Protein AF-A0A9P0PQB0-F1 (afdb_monomer)

Foldseek 3Di:
DDDVVVVVVVVVVVVVVVPPPPDLQFDPPVPQQDDDDPLNWAAQWDWDQDPRTIDIDHDPQWDDGGRHYTDGVPPPVNVVVDCPPPPD

Radius of gyration: 21.27 Å; Cα contacts (8 Å, |Δi|>4): 103; chains: 1; bounding box: 30×40×70 Å

Secondary structure (DSSP, 8-state):
--THHHHHHHHHHHHHTSTT---TTS---TTS-----TTTS-BTEEEEEETTEEEEEEPTTEEEETTTEEEETTSTTTTTTS------

pLDDT: mean 70.99, std 13.63, range [45.34, 91.5]

Solvent-accessible surface area (backbone atoms only — not comparable to full-atom values): 5507 Å² total; per-residue (Å²): 144,66,74,60,61,59,55,50,51,53,50,50,59,58,52,67,72,54,84,72,75,76,58,92,72,62,71,82,46,88,79,81,66,57,75,81,49,86,86,63,28,12,51,60,30,42,64,44,78,56,97,76,38,66,44,56,40,43,37,90,67,32,43,77,45,21,64,69,42,25,46,51,51,85,36,82,70,42,65,74,72,51,77,73,70,83,84,123

Organism: Acanthoscelides obtectus (NCBI:txid200917)

Mean predicted aligned error: 14.77 Å

Nearest PDB structures (foldseek):
  1gl4-assembly1_A  TM=7.650E-01  e=3.470E-01  Mus musculus
  6pol-assembly3_F  TM=5.792E-01  e=3.470E-01  Homo sapiens
  6pog-assembly1_B  TM=5.563E-01  e=4.235E-01  Homo sapiens
  7txw-assembly1_A  TM=5.723E-01  e=1.147E+00  Plasmodium falciparum 3D7

Sequence (88 aa):
MGPQILFGLLLALYVAGTHGMLHPYYSTCETGTCTCTASTCGRNAQCSIVGGRPVCSCLRGHSGDPLTNCIRLASRSYIHAYPVHGIL

Structure (mmCIF, N/CA/C/O backbone):
data_AF-A0A9P0PQB0-F1
#
_entry.id   AF-A0A9P0PQB0-F1
#
loop_
_atom_site.group_PDB
_atom_site.id
_atom_site.type_symbol
_atom_site.label_atom_id
_atom_site.label_alt_id
_atom_site.label_comp_id
_atom_site.label_asym_id
_atom_site.label_entity_id
_atom_site.label_seq_id
_atom_site.pdbx_PDB_ins_code
_atom_site.Cartn_x
_atom_site.Cartn_y
_atom_site.Cartn_z
_atom_site.occupancy
_atom_site.B_iso_or_equiv
_atom_site.auth_seq_id
_atom_site.auth_comp_id
_atom_site.auth_asym_id
_atom_site.auth_atom_id
_atom_site.pdbx_PDB_model_num
ATOM 1 N N . MET A 1 1 ? -2.954 -32.560 41.923 1.00 53.41 1 MET A N 1
ATOM 2 C CA . MET A 1 1 ? -3.102 -31.090 42.037 1.00 53.41 1 MET A CA 1
ATOM 3 C C . MET A 1 1 ? -1.722 -30.456 41.916 1.00 53.41 1 MET A C 1
ATOM 5 O O . MET A 1 1 ? -1.107 -30.099 42.905 1.00 53.41 1 MET A O 1
ATOM 9 N N . GLY A 1 2 ? -1.164 -30.509 40.707 1.00 54.59 2 GLY A N 1
ATOM 10 C CA . GLY A 1 2 ? 0.271 -30.363 40.457 1.00 54.59 2 GLY A CA 1
ATOM 11 C C . GLY A 1 2 ? 0.610 -29.249 39.453 1.00 54.59 2 GLY A C 1
ATOM 12 O O . GLY A 1 2 ? -0.273 -28.470 39.097 1.00 54.59 2 GLY A O 1
ATOM 13 N N . PRO A 1 3 ? 1.866 -29.208 38.968 1.00 63.34 3 PRO A N 1
ATOM 14 C CA . PRO A 1 3 ? 2.562 -28.085 38.298 1.00 63.34 3 PRO A CA 1
ATOM 15 C C . PRO A 1 3 ? 1.976 -27.603 36.952 1.00 63.34 3 PRO A C 1
ATOM 17 O O . PRO A 1 3 ? 2.544 -26.738 36.291 1.00 63.34 3 PRO A O 1
ATOM 20 N N . GLN A 1 4 ? 0.811 -28.123 36.571 1.00 60.16 4 GLN A N 1
ATOM 21 C CA . GLN A 1 4 ? 0.047 -27.796 35.365 1.00 60.16 4 GLN A CA 1
ATOM 22 C C . GLN A 1 4 ? -0.403 -26.323 35.351 1.00 60.16 4 GLN A C 1
ATOM 24 O O . GLN A 1 4 ? -0.422 -25.692 34.299 1.00 60.16 4 GLN A O 1
ATOM 29 N N . ILE A 1 5 ? -0.722 -25.750 36.522 1.00 65.38 5 ILE A N 1
ATOM 30 C CA . ILE A 1 5 ? -1.172 -24.350 36.622 1.00 65.38 5 ILE A CA 1
ATOM 31 C C . ILE A 1 5 ? -0.016 -23.381 36.363 1.00 65.38 5 ILE A C 1
ATOM 33 O O . ILE A 1 5 ? -0.210 -22.371 35.693 1.00 65.38 5 ILE A O 1
ATOM 37 N N . LEU A 1 6 ? 1.200 -23.710 36.815 1.00 70.00 6 LEU A N 1
ATOM 38 C CA . LEU A 1 6 ? 2.379 -22.874 36.578 1.00 70.00 6 LEU A CA 1
ATOM 39 C C . LEU A 1 6 ? 2.800 -22.903 35.101 1.00 70.00 6 LEU A C 1
ATOM 41 O O . LEU A 1 6 ? 3.133 -21.863 34.540 1.00 70.00 6 LEU A O 1
ATOM 45 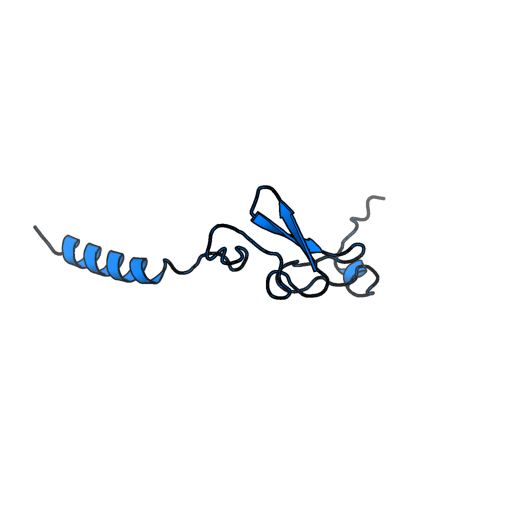N N . PHE A 1 7 ? 2.710 -24.071 34.457 1.00 72.38 7 PHE A N 1
ATOM 46 C CA . PHE A 1 7 ? 2.940 -24.207 33.015 1.00 72.38 7 PHE A CA 1
ATOM 47 C C . PHE A 1 7 ? 1.894 -23.439 32.196 1.00 72.38 7 PHE A C 1
ATOM 49 O O . PHE A 1 7 ? 2.247 -22.752 31.241 1.00 72.38 7 PHE A O 1
ATOM 56 N N . GLY A 1 8 ? 0.622 -23.494 32.607 1.00 71.19 8 GLY A N 1
ATOM 57 C CA . GLY A 1 8 ? -0.457 -22.717 31.997 1.00 71.19 8 GLY A CA 1
ATOM 58 C C . GLY A 1 8 ? -0.268 -21.205 3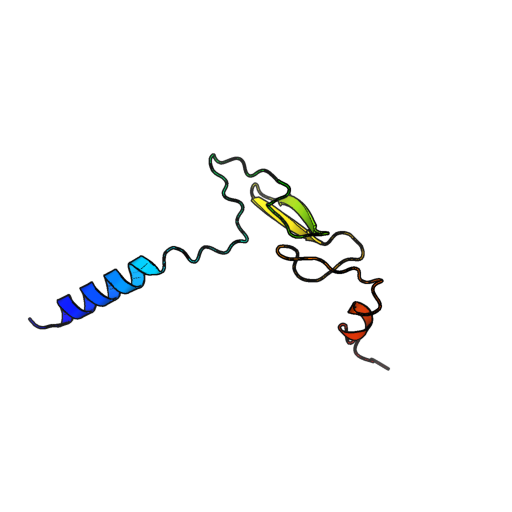2.149 1.00 71.19 8 GLY A C 1
ATOM 59 O O . GLY A 1 8 ? -0.481 -20.470 31.189 1.00 71.19 8 GLY A O 1
ATOM 60 N N . LEU A 1 9 ? 0.197 -20.739 33.316 1.00 73.44 9 LEU A N 1
ATOM 61 C CA . LEU A 1 9 ? 0.469 -19.319 33.563 1.00 73.44 9 LEU A CA 1
ATOM 62 C C . LEU A 1 9 ? 1.658 -18.809 32.731 1.00 73.44 9 LEU A C 1
ATOM 64 O O . LEU A 1 9 ? 1.588 -17.726 32.159 1.00 73.44 9 LEU A O 1
ATOM 68 N N . LEU A 1 10 ? 2.730 -19.602 32.623 1.00 74.50 10 LEU A N 1
ATOM 69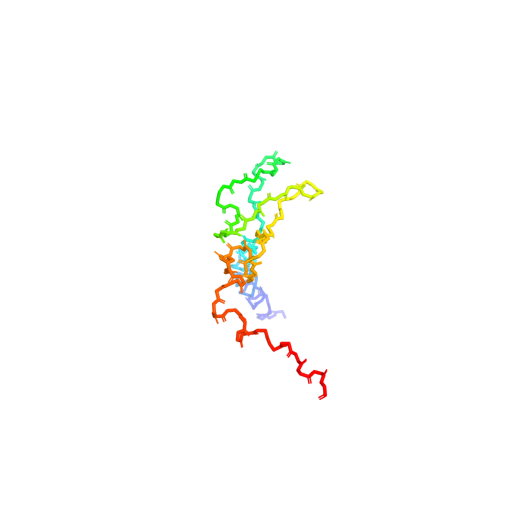 C CA . LEU A 1 10 ? 3.896 -19.283 31.792 1.00 74.50 10 LEU A CA 1
ATOM 70 C C . LEU A 1 10 ? 3.546 -19.262 30.298 1.00 74.50 10 LEU A C 1
ATOM 72 O O . LEU A 1 10 ? 3.976 -18.354 29.591 1.00 74.50 10 LEU A O 1
ATOM 76 N N . LEU A 1 11 ? 2.724 -20.207 29.823 1.00 71.69 11 LEU A N 1
ATOM 77 C CA . LEU A 1 11 ? 2.242 -20.222 28.439 1.00 71.69 11 LEU A CA 1
ATOM 78 C C . LEU A 1 11 ? 1.317 -19.026 28.155 1.00 71.69 11 LEU A C 1
ATOM 80 O O . LEU A 1 11 ? 1.432 -18.407 27.104 1.00 71.69 11 LEU A O 1
ATOM 84 N N . ALA A 1 12 ? 0.449 -18.646 29.100 1.00 67.38 12 ALA A N 1
ATOM 85 C CA . ALA A 1 12 ? -0.421 -17.475 28.971 1.00 67.38 12 ALA A CA 1
ATOM 86 C C . ALA A 1 12 ? 0.368 -16.153 28.943 1.00 67.38 12 ALA A C 1
ATOM 88 O O . ALA A 1 12 ? 0.070 -15.286 28.125 1.00 67.38 12 ALA A O 1
ATOM 89 N N . LEU A 1 13 ? 1.408 -16.012 29.774 1.00 70.31 13 LEU A N 1
ATOM 90 C CA . LEU A 1 13 ? 2.320 -14.860 29.748 1.00 70.31 13 LEU A CA 1
ATOM 91 C C . LEU A 1 13 ? 3.158 -14.815 28.458 1.00 70.31 13 LEU A C 1
ATOM 93 O O . LEU A 1 13 ? 3.408 -13.734 27.931 1.00 70.31 13 LEU A O 1
ATOM 97 N N . TYR A 1 14 ? 3.542 -15.975 27.916 1.00 68.75 14 TYR A N 1
ATOM 98 C CA . TYR A 1 14 ? 4.221 -16.080 26.621 1.00 68.75 14 TYR A CA 1
ATOM 99 C C . TYR A 1 14 ? 3.301 -15.681 25.453 1.00 68.75 14 TYR A C 1
ATOM 101 O O . TYR A 1 14 ? 3.697 -14.909 24.582 1.00 68.75 14 TYR A O 1
ATOM 109 N N . VAL A 1 15 ? 2.044 -16.140 25.456 1.00 60.88 15 VAL A N 1
ATOM 110 C CA . VAL A 1 15 ? 1.050 -15.829 24.412 1.00 60.88 15 VAL A CA 1
ATOM 111 C C . VAL A 1 15 ? 0.569 -14.373 24.496 1.00 60.88 15 VAL A C 1
ATOM 113 O O . VAL A 1 15 ? 0.377 -13.745 23.454 1.00 60.88 15 VAL A O 1
ATOM 116 N N . ALA A 1 16 ? 0.485 -13.780 25.694 1.00 57.22 16 ALA A N 1
ATOM 117 C CA . ALA A 1 16 ? 0.175 -12.358 25.891 1.00 57.22 16 ALA A CA 1
ATOM 118 C C . ALA A 1 16 ? 1.187 -11.406 25.214 1.00 57.22 16 ALA A C 1
ATOM 120 O O . ALA A 1 16 ? 0.833 -10.279 24.880 1.00 57.22 16 ALA A O 1
ATOM 121 N N . GLY A 1 17 ? 2.413 -11.869 24.937 1.00 53.59 17 GLY A N 1
ATOM 122 C CA . GLY A 1 17 ? 3.418 -11.138 24.156 1.00 53.59 17 GLY A CA 1
ATOM 123 C C . GLY A 1 17 ? 3.237 -11.211 22.633 1.00 53.59 17 GLY A C 1
ATOM 124 O O . GLY A 1 17 ? 3.954 -10.531 21.904 1.00 53.59 17 GLY A O 1
ATOM 125 N N . THR A 1 18 ? 2.293 -12.016 22.130 1.00 59.19 18 THR A N 1
ATOM 126 C CA . THR A 1 18 ? 2.084 -12.234 20.682 1.00 59.19 18 THR A CA 1
ATOM 127 C C . THR A 1 18 ? 0.817 -11.584 20.123 1.00 59.19 18 THR A C 1
ATOM 129 O O . THR A 1 18 ? 0.623 -11.566 18.907 1.00 59.19 18 THR A O 1
ATOM 132 N N . HIS A 1 19 ? 0.005 -10.929 20.961 1.00 53.22 19 HIS A N 1
ATOM 133 C CA . HIS A 1 19 ? -1.149 -10.124 20.527 1.00 53.22 19 HIS A CA 1
ATOM 134 C C . HIS A 1 19 ? -0.750 -8.763 19.911 1.00 53.22 19 HIS A C 1
ATOM 136 O O . HIS A 1 19 ? -1.450 -7.767 20.061 1.00 53.22 19 HIS A O 1
ATOM 142 N N . GLY A 1 20 ? 0.378 -8.727 19.199 1.00 55.47 20 GLY A N 1
ATOM 143 C CA . GLY A 1 20 ? 0.895 -7.571 18.463 1.00 55.47 20 GLY A CA 1
ATOM 144 C C . GLY A 1 20 ? 1.288 -7.883 17.016 1.00 55.47 20 GLY A C 1
ATOM 145 O O . GLY A 1 20 ? 1.905 -7.050 16.367 1.00 55.47 20 GLY A O 1
ATOM 146 N N . MET A 1 21 ? 0.930 -9.057 16.484 1.00 50.72 21 MET A N 1
ATOM 147 C CA . MET A 1 21 ? 1.203 -9.432 15.086 1.00 50.72 21 MET A CA 1
ATOM 148 C C . MET A 1 21 ? 0.034 -9.080 14.153 1.00 50.72 21 MET A C 1
ATOM 150 O O . MET A 1 21 ? -0.258 -9.813 13.207 1.00 50.72 21 MET A O 1
ATOM 154 N N . LEU A 1 22 ? -0.684 -7.982 14.414 1.00 47.91 22 LEU A N 1
ATOM 155 C CA . LEU A 1 22 ? -1.714 -7.519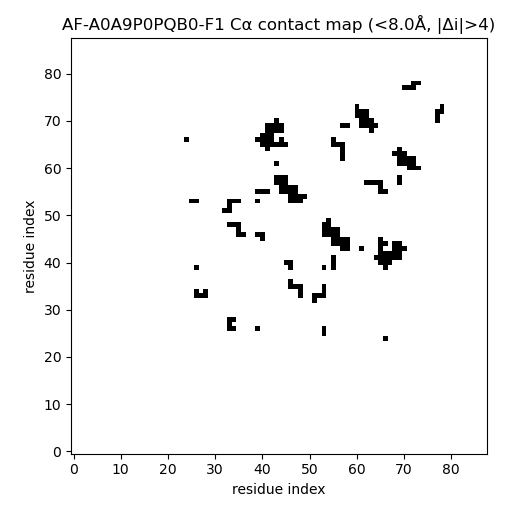 13.490 1.00 47.91 22 LEU A CA 1
ATOM 156 C C . LEU A 1 22 ? -1.027 -6.853 12.299 1.00 47.91 22 LEU A C 1
ATOM 158 O O . LEU A 1 22 ? -0.708 -5.672 12.327 1.00 47.91 22 LEU A O 1
ATOM 162 N N . HIS A 1 23 ? -0.751 -7.685 11.296 1.00 45.34 23 HIS A N 1
ATOM 163 C CA . HIS A 1 23 ? -0.588 -7.377 9.881 1.00 45.34 23 HIS A CA 1
ATOM 164 C C . HIS A 1 23 ? -0.506 -5.864 9.573 1.00 45.34 23 HIS A C 1
ATOM 166 O O . HIS A 1 23 ? -1.540 -5.189 9.630 1.00 45.34 23 HIS A O 1
ATOM 172 N N . PRO A 1 24 ? 0.650 -5.342 9.116 1.00 53.56 24 PRO A N 1
ATOM 173 C CA . PRO A 1 24 ? 0.843 -3.926 8.760 1.00 53.56 24 PRO A CA 1
ATOM 174 C C . PRO A 1 24 ? -0.002 -3.468 7.551 1.00 53.56 24 PRO A C 1
ATOM 176 O O . PRO A 1 24 ? 0.175 -2.370 7.039 1.00 53.56 24 PRO A O 1
ATOM 179 N N . TYR A 1 25 ? -0.917 -4.322 7.082 1.00 52.22 25 TYR A N 1
ATOM 180 C CA . TYR A 1 25 ? -1.871 -4.067 6.012 1.00 52.22 25 TYR A CA 1
ATOM 181 C C . TYR A 1 25 ? -3.044 -3.184 6.443 1.00 52.22 25 TYR A C 1
ATOM 183 O O . TYR A 1 25 ? -3.647 -2.504 5.615 1.00 52.22 25 TYR A O 1
ATOM 191 N N . TYR A 1 26 ? -3.419 -3.222 7.724 1.00 60.09 26 TYR A N 1
ATOM 192 C CA . TYR A 1 26 ? -4.569 -2.469 8.201 1.00 60.09 26 TYR A CA 1
ATOM 193 C C . TYR A 1 26 ? -4.105 -1.060 8.582 1.00 60.09 26 TYR A C 1
ATOM 195 O O . TYR A 1 26 ? -3.384 -0.856 9.554 1.00 60.09 26 TYR A O 1
ATOM 203 N N . SER A 1 27 ? -4.511 -0.069 7.789 1.00 58.50 27 SER A N 1
ATOM 204 C CA . SER A 1 27 ? -4.504 1.323 8.229 1.00 58.50 27 SER A CA 1
ATOM 205 C C . SER A 1 27 ? -5.158 1.393 9.609 1.00 58.50 27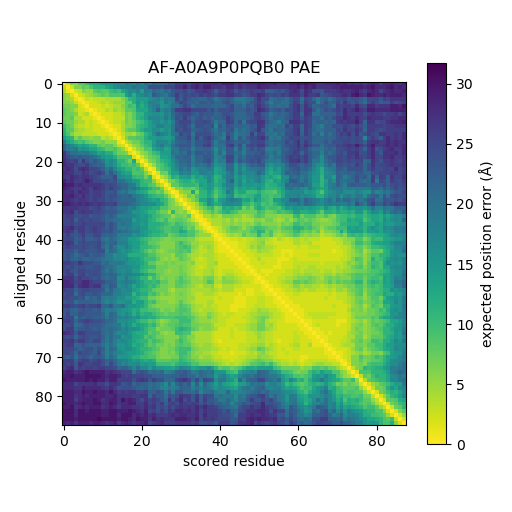 SER A C 1
ATOM 207 O O . SER A 1 27 ? -6.289 0.924 9.779 1.00 58.50 27 SER A O 1
ATOM 209 N N . THR A 1 28 ? -4.494 1.979 10.592 1.00 51.28 28 THR A N 1
ATOM 210 C CA . THR A 1 28 ? -5.090 2.196 11.907 1.00 51.28 28 THR A CA 1
ATOM 211 C C . THR A 1 28 ? -6.245 3.188 11.763 1.00 51.28 28 THR A C 1
ATOM 213 O O . THR A 1 28 ? -6.045 4.396 11.676 1.00 51.28 28 THR A O 1
ATOM 216 N N . CYS A 1 29 ? -7.474 2.680 11.661 1.00 64.12 29 CYS A N 1
ATOM 217 C CA . CYS A 1 29 ? -8.671 3.513 11.604 1.00 64.12 29 CYS A CA 1
ATOM 218 C C . CYS A 1 29 ? -9.003 3.946 13.031 1.00 64.12 29 CYS A C 1
ATOM 220 O O . CYS A 1 29 ? -9.731 3.258 13.740 1.00 64.12 29 CYS A O 1
ATOM 222 N N . GLU A 1 30 ? -8.411 5.055 13.467 1.00 58.03 30 GLU A N 1
ATOM 223 C CA . GLU A 1 30 ? -8.428 5.464 14.876 1.00 58.03 30 GLU A CA 1
ATOM 224 C C . GLU A 1 30 ? -9.799 5.981 15.354 1.00 58.03 30 GLU A C 1
ATOM 226 O O . GLU A 1 30 ? -10.027 6.121 16.549 1.00 58.03 30 GLU A O 1
ATOM 231 N N . THR A 1 31 ? -10.760 6.203 14.450 1.00 55.84 31 THR A N 1
ATOM 232 C CA . THR A 1 31 ? -12.086 6.760 14.796 1.00 55.84 31 THR A CA 1
ATOM 233 C C . THR A 1 31 ? -13.232 6.255 13.904 1.00 55.84 31 THR A C 1
ATOM 235 O O . THR A 1 31 ? -14.269 6.901 13.780 1.00 55.84 31 THR A O 1
ATOM 238 N N . GLY A 1 32 ? -13.072 5.095 13.255 1.00 58.09 32 GLY A N 1
ATOM 239 C CA . GLY A 1 32 ? -14.114 4.502 12.397 1.00 58.09 32 GLY A CA 1
ATOM 240 C C . GLY A 1 32 ? -14.193 5.058 10.968 1.00 58.09 32 GLY A C 1
ATOM 241 O O . GLY A 1 32 ? -14.917 4.506 10.143 1.00 58.09 32 GLY A O 1
ATOM 242 N N . THR A 1 33 ? -13.405 6.083 10.628 1.00 58.06 33 THR A N 1
ATOM 243 C CA . THR A 1 33 ? -13.227 6.559 9.248 1.00 58.06 33 THR A CA 1
ATOM 244 C C . THR A 1 33 ? -11.820 6.235 8.762 1.00 58.06 33 THR A C 1
ATOM 246 O O . THR A 1 33 ? -10.859 6.917 9.114 1.00 58.06 33 THR A O 1
ATOM 249 N N . CYS A 1 34 ? -11.677 5.179 7.963 1.00 68.88 34 CYS A N 1
ATOM 250 C CA . CYS A 1 34 ? -10.399 4.853 7.342 1.00 68.88 34 CYS A CA 1
ATOM 251 C C . CYS A 1 34 ? -10.116 5.827 6.190 1.00 68.88 34 CYS A C 1
ATOM 253 O O . CYS A 1 34 ? -10.914 5.935 5.258 1.00 68.88 34 CYS A O 1
ATOM 255 N N . THR A 1 35 ? -8.987 6.530 6.243 1.00 68.56 35 THR A N 1
ATOM 256 C CA . THR A 1 35 ? -8.552 7.463 5.196 1.00 68.56 35 THR A CA 1
ATOM 257 C C . THR A 1 35 ? -7.324 6.921 4.473 1.00 68.56 35 THR A C 1
ATOM 259 O O . THR A 1 35 ? -6.475 6.254 5.057 1.00 68.56 35 THR A O 1
ATOM 262 N N . CYS A 1 36 ? -7.234 7.196 3.172 1.00 78.06 36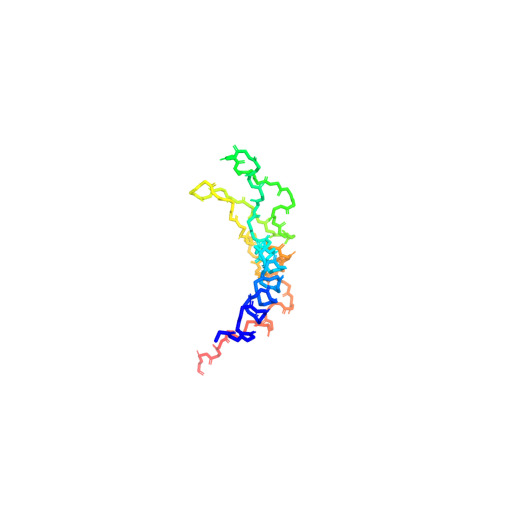 CYS A N 1
ATOM 263 C CA . CYS A 1 36 ? -6.062 6.871 2.370 1.00 78.06 36 CYS A CA 1
ATOM 264 C C . CYS A 1 36 ? -5.019 7.981 2.519 1.00 78.06 36 CYS A C 1
ATOM 266 O O . CYS A 1 36 ? -5.170 9.056 1.941 1.00 78.06 36 CYS A O 1
ATOM 268 N N . THR A 1 37 ? -3.965 7.724 3.288 1.00 71.56 37 THR A N 1
ATOM 269 C CA . THR A 1 37 ? -2.835 8.645 3.461 1.00 71.56 37 THR A CA 1
ATOM 270 C C . THR A 1 37 ? -1.590 8.111 2.754 1.00 71.56 37 THR A C 1
ATOM 272 O O . THR A 1 37 ? -1.500 6.930 2.419 1.00 71.56 37 THR A O 1
ATOM 275 N N . ALA A 1 38 ? -0.598 8.974 2.516 1.00 66.12 38 ALA A N 1
ATOM 276 C CA . ALA A 1 38 ? 0.644 8.597 1.832 1.00 66.12 38 ALA A CA 1
ATOM 277 C C . ALA A 1 38 ? 1.439 7.483 2.546 1.00 66.12 38 ALA A C 1
ATOM 279 O O . ALA A 1 38 ? 2.237 6.810 1.904 1.00 66.12 38 ALA A O 1
ATOM 280 N N . SER A 1 39 ? 1.216 7.270 3.847 1.00 69.38 39 SER A N 1
ATOM 281 C CA . SER A 1 39 ? 1.821 6.186 4.630 1.00 69.38 39 SER A CA 1
ATOM 282 C C . SER A 1 39 ? 1.030 4.875 4.591 1.00 69.38 39 SER A C 1
ATOM 284 O O . SER A 1 39 ? 1.488 3.884 5.148 1.00 69.38 39 SER A O 1
ATOM 286 N N . THR A 1 40 ? -0.152 4.849 3.962 1.00 75.50 40 THR A N 1
ATOM 287 C CA . THR A 1 40 ? -1.019 3.658 3.942 1.00 75.50 40 THR A CA 1
ATOM 288 C C . THR A 1 40 ? -0.544 2.606 2.936 1.00 75.50 40 THR A C 1
ATOM 290 O O . THR A 1 40 ? -0.719 1.417 3.174 1.00 75.50 40 THR A O 1
ATOM 293 N N . CYS A 1 41 ? 0.052 3.029 1.816 1.00 86.31 41 CYS A N 1
ATOM 294 C CA . CYS A 1 41 ? 0.505 2.137 0.748 1.00 86.31 41 CYS A CA 1
ATOM 295 C C . CYS A 1 41 ? 1.957 2.415 0.356 1.00 86.31 41 CYS A C 1
ATOM 297 O O . CYS A 1 41 ? 2.475 3.514 0.552 1.00 86.31 41 CYS A O 1
ATOM 299 N N . GLY A 1 42 ? 2.591 1.413 -0.251 1.00 85.25 42 GLY A N 1
ATOM 300 C CA . GLY A 1 42 ? 3.968 1.481 -0.717 1.00 85.25 42 GLY A CA 1
ATOM 301 C C . GLY A 1 42 ? 4.158 2.395 -1.926 1.00 85.25 42 GLY A C 1
ATOM 302 O O . GLY A 1 42 ? 3.221 2.921 -2.534 1.00 85.25 42 GLY A O 1
ATOM 303 N N . ARG A 1 43 ? 5.418 2.575 -2.324 1.00 89.44 43 ARG A N 1
ATOM 304 C CA . ARG A 1 43 ? 5.767 3.426 -3.471 1.00 89.44 43 ARG A CA 1
ATOM 305 C C . ARG A 1 43 ? 5.167 2.867 -4.767 1.00 89.44 43 ARG A C 1
ATOM 307 O O . ARG A 1 43 ? 5.181 1.660 -4.995 1.00 89.44 43 ARG A O 1
ATOM 314 N N . ASN A 1 44 ? 4.669 3.751 -5.633 1.00 90.25 44 ASN A N 1
ATOM 315 C CA . ASN A 1 44 ? 3.965 3.399 -6.877 1.00 90.25 44 ASN A CA 1
ATOM 316 C C . ASN A 1 44 ? 2.692 2.543 -6.683 1.00 90.25 44 ASN A C 1
ATOM 318 O O . ASN A 1 44 ? 2.238 1.885 -7.627 1.00 90.25 44 ASN A O 1
ATOM 322 N N . ALA A 1 45 ? 2.105 2.565 -5.486 1.00 90.50 45 ALA A N 1
ATOM 323 C CA . ALA A 1 45 ? 0.788 2.015 -5.208 1.00 90.50 45 ALA A CA 1
ATOM 324 C C . ALA A 1 45 ? -0.249 3.136 -5.033 1.00 90.50 45 ALA A C 1
ATOM 326 O O . ALA A 1 45 ? 0.064 4.265 -4.661 1.00 90.50 45 ALA A O 1
ATOM 327 N N . GLN A 1 46 ? -1.499 2.804 -5.321 1.00 89.00 46 GLN A N 1
ATOM 328 C CA . GLN A 1 46 ? -2.682 3.616 -5.099 1.00 89.00 46 GLN A CA 1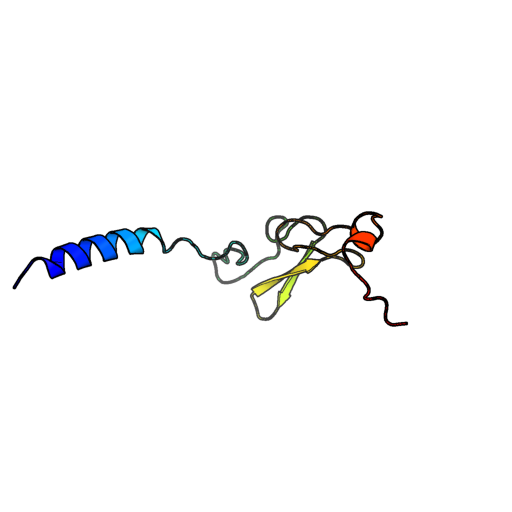
ATOM 329 C C . GLN A 1 46 ? -3.474 3.024 -3.935 1.00 89.00 46 GLN A C 1
ATOM 331 O O . GLN A 1 46 ? -3.702 1.817 -3.886 1.00 89.00 46 GLN A O 1
ATOM 336 N N . CYS A 1 47 ? -3.942 3.893 -3.043 1.00 86.94 47 CYS A N 1
ATOM 337 C CA . CYS A 1 47 ? -4.900 3.539 -2.004 1.00 86.94 47 CYS A CA 1
ATOM 338 C C . CYS A 1 47 ? -6.335 3.802 -2.482 1.00 86.94 47 CYS A C 1
ATOM 340 O O . CYS A 1 47 ? -6.597 4.799 -3.158 1.00 86.94 47 CYS A O 1
ATOM 342 N N . SER A 1 48 ? -7.278 2.925 -2.142 1.00 86.06 48 SER A N 1
ATOM 343 C CA . SER A 1 48 ? -8.714 3.103 -2.399 1.00 86.06 48 SER A CA 1
ATOM 344 C C . SER A 1 48 ? -9.552 2.543 -1.253 1.00 86.06 48 SER A C 1
ATOM 346 O O . SER A 1 48 ? -9.213 1.501 -0.703 1.00 86.06 48 SER A O 1
ATOM 348 N N . ILE A 1 49 ? -10.651 3.211 -0.888 1.00 84.25 49 ILE A N 1
ATOM 349 C CA . ILE A 1 49 ? -11.563 2.727 0.158 1.00 84.25 49 ILE A CA 1
ATOM 350 C C . ILE A 1 49 ? -12.605 1.798 -0.466 1.00 84.25 49 ILE A C 1
ATOM 352 O O . ILE A 1 49 ? -13.449 2.238 -1.244 1.00 84.25 49 ILE A O 1
ATOM 356 N N . VAL A 1 50 ? -12.568 0.518 -0.103 1.00 82.75 50 VAL A N 1
ATOM 357 C CA . VAL A 1 50 ? -13.521 -0.503 -0.553 1.00 82.75 50 VAL A CA 1
ATOM 358 C C . VAL A 1 50 ? -14.185 -1.117 0.676 1.00 82.75 50 VAL A C 1
ATOM 360 O O . VAL A 1 50 ? -13.509 -1.616 1.572 1.00 82.75 50 VAL A O 1
ATOM 363 N N . GLY A 1 51 ? -15.516 -1.043 0.761 1.00 78.69 51 GLY A N 1
ATOM 364 C CA . GLY A 1 51 ? -16.258 -1.5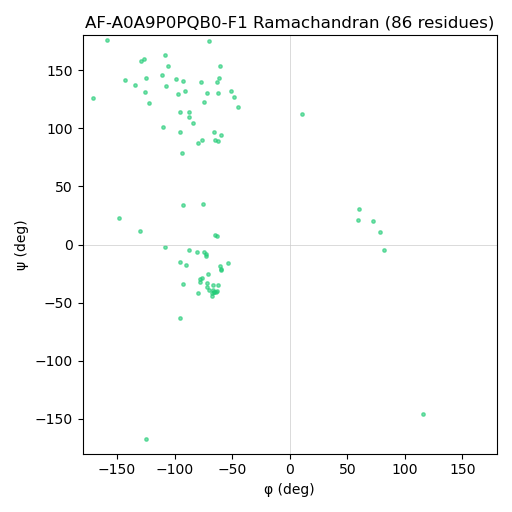82 1.910 1.00 78.69 51 GLY A CA 1
ATOM 365 C C . GLY A 1 51 ? -15.880 -0.937 3.252 1.00 78.69 51 GLY A C 1
ATOM 366 O O . GLY A 1 51 ? -15.894 -1.609 4.280 1.00 78.69 51 GLY A O 1
ATOM 367 N N . GLY A 1 52 ? -15.482 0.341 3.238 1.00 76.38 52 GLY A N 1
ATOM 368 C CA . GLY A 1 52 ? -15.069 1.080 4.438 1.00 76.38 52 GLY A CA 1
ATOM 369 C C . GLY A 1 52 ? -13.650 0.775 4.929 1.00 76.38 52 GLY A C 1
ATOM 370 O O . GLY A 1 52 ? -13.291 1.192 6.024 1.00 76.38 52 GLY A O 1
ATOM 371 N N . ARG A 1 53 ? -12.836 0.060 4.142 1.00 74.19 53 ARG A N 1
ATOM 372 C CA . ARG A 1 53 ? -11.444 -0.287 4.466 1.00 74.19 53 ARG A CA 1
ATOM 373 C C . ARG A 1 53 ? -10.521 0.177 3.338 1.00 74.19 53 ARG A C 1
ATOM 375 O O . ARG A 1 53 ? -10.928 0.089 2.179 1.00 74.19 53 ARG A O 1
ATOM 382 N N . PRO A 1 54 ? -9.299 0.655 3.616 1.00 78.25 54 PRO A N 1
ATOM 383 C CA . PRO A 1 54 ? -8.361 0.976 2.559 1.00 78.25 54 PRO A CA 1
ATOM 384 C C . PRO A 1 54 ? -7.746 -0.296 1.999 1.00 78.25 54 PRO A C 1
ATOM 386 O O . PRO A 1 54 ? -7.418 -1.243 2.713 1.00 78.25 54 PRO A O 1
ATOM 389 N N . VAL A 1 55 ? -7.603 -0.290 0.687 1.00 84.75 55 VAL A N 1
ATOM 390 C CA . VAL A 1 55 ? -7.003 -1.343 -0.112 1.00 84.75 55 VAL A CA 1
ATOM 391 C C . VAL A 1 55 ? -5.904 -0.699 -0.943 1.00 84.75 55 VAL A C 1
ATOM 393 O O . VAL A 1 55 ? -6.129 0.332 -1.582 1.00 84.75 55 VAL A O 1
ATOM 396 N N . CYS A 1 56 ? -4.720 -1.307 -0.929 1.00 87.88 56 CYS A N 1
ATOM 397 C CA . CYS A 1 56 ? -3.582 -0.871 -1.727 1.00 87.88 56 CYS A CA 1
ATOM 398 C C . CYS A 1 56 ? -3.491 -1.695 -3.013 1.00 87.88 56 CYS A C 1
ATOM 400 O O . CYS A 1 56 ? -3.482 -2.924 -2.977 1.00 87.88 56 CYS A O 1
ATOM 402 N N . SER A 1 57 ? -3.371 -1.021 -4.153 1.00 89.06 57 SER A N 1
ATOM 403 C CA . SER A 1 57 ? -3.201 -1.644 -5.468 1.00 89.06 57 SER A CA 1
ATOM 404 C C . SER A 1 57 ? -2.094 -0.951 -6.254 1.00 89.06 57 SER A C 1
ATOM 406 O O . SER A 1 57 ? -2.033 0.275 -6.267 1.00 89.06 57 SER A O 1
ATOM 408 N N . CYS A 1 58 ? -1.232 -1.701 -6.940 1.00 91.50 58 CYS A N 1
ATOM 409 C CA . CYS A 1 58 ? -0.190 -1.103 -7.776 1.00 91.50 58 CYS A CA 1
ATOM 410 C C . CYS A 1 58 ? -0.779 -0.260 -8.915 1.00 91.50 58 CYS A C 1
ATOM 412 O O . CYS A 1 58 ? -1.786 -0.623 -9.523 1.00 91.50 58 CYS A O 1
ATOM 414 N N . LEU A 1 59 ? -0.117 0.856 -9.236 1.00 90.88 59 LEU A N 1
ATOM 415 C CA . LEU A 1 59 ? -0.477 1.671 -10.395 1.00 90.88 59 LEU A CA 1
ATOM 416 C C . LEU A 1 59 ? -0.355 0.864 -11.693 1.00 90.88 59 LEU A C 1
ATOM 418 O O . LEU A 1 59 ? 0.465 -0.048 -11.810 1.00 90.88 59 LEU A O 1
ATOM 422 N N . ARG A 1 60 ? -1.124 1.253 -12.716 1.00 89.06 60 ARG A N 1
ATOM 423 C CA . ARG A 1 60 ? -1.091 0.605 -14.035 1.00 89.06 60 ARG A CA 1
ATOM 424 C C . ARG A 1 60 ? 0.347 0.511 -14.561 1.00 89.06 60 ARG A C 1
ATOM 426 O O . ARG A 1 60 ? 1.098 1.487 -14.539 1.00 89.06 60 ARG A O 1
ATOM 433 N N . GLY A 1 61 ? 0.735 -0.670 -15.036 1.00 87.50 61 GLY A N 1
ATOM 434 C CA . GLY A 1 61 ? 2.102 -0.911 -15.502 1.00 87.50 61 GLY A CA 1
ATOM 435 C C . GLY A 1 61 ? 3.141 -0.989 -14.377 1.00 87.50 61 GLY A C 1
ATOM 436 O O . GLY A 1 61 ? 4.332 -0.843 -14.660 1.00 87.50 61 GLY A O 1
ATOM 437 N N . HIS A 1 62 ? 2.712 -1.248 -13.139 1.00 90.88 62 HIS A N 1
ATOM 438 C CA . HIS A 1 62 ? 3.549 -1.687 -12.024 1.00 90.88 62 HIS A CA 1
ATOM 439 C C . HIS A 1 62 ? 2.993 -2.976 -11.395 1.00 90.88 62 HIS A C 1
ATOM 441 O O . HIS A 1 62 ? 1.818 -3.290 -11.559 1.00 90.88 62 HIS A O 1
ATOM 447 N N . SER A 1 63 ? 3.834 -3.717 -10.676 1.00 87.50 63 SER A N 1
ATOM 448 C CA . SER A 1 63 ? 3.479 -4.935 -9.929 1.00 87.50 63 SER A CA 1
ATOM 449 C C . SER A 1 63 ? 4.524 -5.189 -8.841 1.00 87.50 63 SER A C 1
ATOM 451 O O . SER A 1 63 ? 5.506 -4.455 -8.748 1.00 87.50 63 SER A O 1
ATOM 453 N N . GLY A 1 64 ? 4.313 -6.203 -8.010 1.00 87.81 64 GLY A N 1
ATOM 454 C CA . GLY A 1 64 ? 5.079 -6.467 -6.797 1.00 87.81 64 GLY A CA 1
ATOM 455 C C . GLY A 1 64 ? 4.189 -6.339 -5.567 1.00 87.81 64 GLY A C 1
ATOM 456 O O . GLY A 1 64 ? 3.004 -6.661 -5.624 1.00 87.81 64 GLY A O 1
ATOM 457 N N . ASP A 1 65 ? 4.763 -5.863 -4.467 1.00 87.75 65 ASP A N 1
ATOM 458 C CA . ASP A 1 65 ? 4.061 -5.718 -3.196 1.00 87.75 65 ASP A CA 1
ATOM 459 C C . ASP A 1 65 ? 3.510 -4.281 -3.047 1.00 87.75 65 ASP A C 1
ATOM 461 O O . ASP A 1 65 ? 4.300 -3.335 -2.954 1.00 87.75 65 ASP A O 1
ATOM 465 N N . PRO A 1 66 ? 2.179 -4.074 -3.022 1.00 86.44 66 PRO A N 1
ATOM 466 C CA . PRO A 1 66 ? 1.573 -2.743 -2.955 1.00 86.44 66 PRO A CA 1
ATOM 467 C C . PRO A 1 66 ? 1.705 -2.047 -1.592 1.00 86.44 66 PRO A C 1
ATOM 469 O O . PRO A 1 66 ? 1.378 -0.866 -1.489 1.00 86.44 66 PRO A O 1
ATOM 472 N N . LEU A 1 67 ? 2.181 -2.735 -0.553 1.00 85.38 67 LEU A N 1
ATOM 473 C CA . LEU A 1 67 ? 2.445 -2.154 0.769 1.00 85.38 67 LEU A CA 1
ATOM 474 C C . LEU A 1 67 ? 3.883 -1.678 0.890 1.00 85.38 67 LEU A C 1
ATOM 476 O O . LEU A 1 67 ? 4.160 -0.683 1.548 1.00 85.38 67 LEU A O 1
ATOM 480 N N . THR A 1 68 ? 4.792 -2.388 0.233 1.00 84.88 68 THR A N 1
ATOM 481 C CA . THR A 1 68 ? 6.221 -2.117 0.307 1.00 84.88 68 THR A CA 1
ATOM 482 C C . THR A 1 68 ? 6.649 -1.242 -0.866 1.00 84.88 68 THR A C 1
ATOM 484 O O . THR A 1 68 ? 7.092 -0.106 -0.688 1.00 84.88 68 THR A O 1
ATOM 487 N N . ASN A 1 69 ? 6.516 -1.755 -2.090 1.00 86.56 69 ASN A N 1
ATOM 488 C CA . ASN A 1 69 ? 6.969 -1.091 -3.304 1.00 86.56 69 ASN A CA 1
ATOM 489 C C . ASN A 1 69 ? 6.467 -1.830 -4.554 1.00 86.56 69 ASN A C 1
ATOM 491 O O . ASN A 1 69 ? 6.781 -3.004 -4.761 1.00 86.56 69 ASN A O 1
ATOM 495 N N . CYS A 1 70 ? 5.799 -1.106 -5.449 1.00 90.38 70 CYS A N 1
ATOM 496 C CA . CYS A 1 70 ? 5.500 -1.597 -6.786 1.00 90.38 70 CYS A CA 1
ATOM 497 C C . CYS A 1 70 ? 6.620 -1.205 -7.763 1.00 90.38 70 CYS A C 1
ATOM 499 O O . CYS A 1 70 ? 7.036 -0.044 -7.852 1.00 90.38 70 CYS A O 1
ATOM 501 N N . ILE A 1 71 ? 7.080 -2.170 -8.553 1.00 89.75 71 ILE A N 1
ATOM 502 C CA . ILE A 1 71 ? 8.089 -2.002 -9.601 1.00 89.75 71 ILE A CA 1
ATOM 503 C C . ILE A 1 71 ? 7.433 -1.862 -10.975 1.00 89.75 71 ILE A C 1
ATOM 505 O O . ILE A 1 71 ? 6.434 -2.513 -11.270 1.00 89.75 71 ILE A O 1
ATOM 509 N N . ARG A 1 72 ? 7.992 -1.005 -11.838 1.00 88.12 72 ARG A N 1
ATOM 510 C CA . ARG A 1 72 ? 7.522 -0.804 -13.223 1.00 88.12 72 ARG A CA 1
ATOM 511 C C . ARG A 1 72 ? 7.659 -2.099 -14.025 1.00 88.12 72 ARG A C 1
ATOM 513 O O . ARG A 1 72 ? 8.758 -2.640 -14.111 1.00 88.12 72 ARG A O 1
ATOM 520 N N . LEU A 1 73 ? 6.604 -2.519 -14.722 1.00 81.75 73 LEU A N 1
ATOM 521 C CA . LEU A 1 73 ? 6.649 -3.688 -15.619 1.00 81.75 73 LEU A CA 1
ATOM 522 C C . LEU A 1 73 ? 7.467 -3.435 -16.879 1.00 81.75 73 LEU A C 1
ATOM 524 O O . LEU A 1 73 ? 8.025 -4.357 -17.459 1.00 81.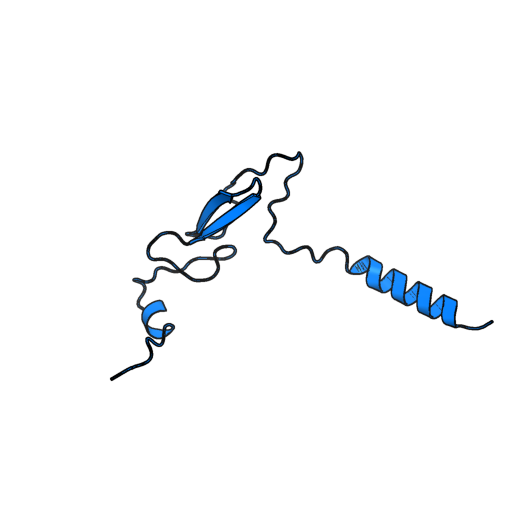75 73 LEU A O 1
ATOM 528 N N . ALA A 1 74 ? 7.576 -2.166 -17.270 1.00 75.31 74 ALA A N 1
ATOM 529 C CA . ALA A 1 74 ? 8.478 -1.726 -18.327 1.00 75.31 74 ALA A CA 1
ATOM 530 C C . ALA A 1 74 ? 9.951 -1.712 -17.880 1.00 75.31 74 ALA A C 1
ATOM 532 O O . ALA A 1 74 ? 10.832 -1.443 -18.695 1.00 75.31 74 ALA A O 1
ATOM 533 N N . SER A 1 75 ? 10.242 -1.963 -16.593 1.00 73.50 75 SER A N 1
ATOM 534 C CA . SER A 1 75 ? 11.622 -2.170 -16.174 1.00 73.50 75 SER A CA 1
ATOM 535 C C . SER A 1 75 ? 12.081 -3.522 -16.701 1.00 73.50 75 SER A C 1
ATOM 537 O O . SER A 1 75 ? 11.423 -4.548 -16.521 1.00 73.50 75 SER A O 1
ATOM 539 N N . ARG A 1 76 ? 13.246 -3.515 -17.346 1.00 67.19 76 ARG A N 1
ATOM 540 C CA . ARG A 1 76 ? 13.905 -4.706 -17.887 1.00 67.19 76 ARG A CA 1
ATOM 541 C C . ARG A 1 76 ? 14.095 -5.819 -16.843 1.00 67.19 76 ARG A C 1
ATOM 543 O O . ARG A 1 76 ? 14.295 -6.962 -17.221 1.00 67.19 76 ARG A O 1
ATOM 550 N N . SER A 1 77 ? 13.968 -5.504 -15.553 1.00 63.44 77 SER A N 1
ATOM 551 C CA . SER A 1 77 ? 14.020 -6.458 -14.444 1.00 63.44 77 SER A CA 1
ATOM 552 C C . SER A 1 77 ? 12.732 -7.272 -14.238 1.00 63.44 77 SER A C 1
ATOM 554 O O . SER A 1 77 ? 12.818 -8.404 -13.780 1.00 63.44 77 SER A O 1
ATOM 556 N N . TYR A 1 78 ? 11.544 -6.752 -14.575 1.00 59.69 78 TYR A N 1
ATOM 557 C CA . TYR A 1 78 ? 10.274 -7.467 -14.349 1.00 59.69 78 TYR A CA 1
ATOM 558 C C . TYR A 1 78 ? 9.998 -8.534 -15.414 1.00 59.69 78 TYR A C 1
ATOM 560 O O . TYR A 1 78 ? 9.602 -9.649 -15.096 1.00 59.69 78 TYR A O 1
ATOM 568 N N . ILE A 1 79 ? 10.273 -8.224 -16.681 1.00 61.38 79 ILE A N 1
ATOM 569 C CA . ILE A 1 79 ? 10.100 -9.148 -17.816 1.00 61.38 79 ILE A CA 1
ATOM 570 C C . ILE A 1 79 ? 10.940 -10.434 -17.717 1.00 61.38 79 ILE A C 1
ATOM 572 O O . ILE A 1 79 ? 10.606 -11.413 -18.370 1.00 61.38 79 ILE A O 1
ATOM 576 N N . HIS A 1 80 ? 11.982 -10.467 -16.880 1.00 59.38 80 HIS A N 1
ATOM 577 C CA . HIS A 1 80 ? 12.743 -11.691 -16.591 1.00 59.38 80 HIS A CA 1
ATOM 578 C C . HIS A 1 80 ? 12.196 -12.501 -15.403 1.00 59.38 80 HIS A C 1
ATOM 580 O O . HIS A 1 80 ? 12.533 -13.673 -15.271 1.00 59.38 80 HIS A O 1
ATOM 586 N N . ALA A 1 81 ? 11.368 -11.895 -14.546 1.00 59.16 81 ALA A N 1
ATOM 587 C CA . ALA A 1 81 ? 10.781 -12.537 -13.367 1.00 59.16 81 ALA A CA 1
ATOM 588 C C . ALA A 1 81 ? 9.379 -13.110 -13.627 1.00 59.16 81 ALA A C 1
ATOM 590 O O . ALA A 1 81 ? 8.888 -13.905 -12.830 1.00 59.16 81 ALA A O 1
ATOM 591 N N . TYR A 1 82 ? 8.739 -12.721 -14.733 1.00 59.31 82 TYR A N 1
ATOM 592 C CA . TYR A 1 82 ? 7.512 -13.344 -15.216 1.00 59.31 82 TYR A CA 1
ATOM 593 C C . TYR A 1 82 ? 7.937 -14.380 -16.240 1.00 59.31 82 TYR A C 1
ATOM 595 O O . TYR A 1 82 ? 8.163 -14.009 -17.395 1.00 59.31 82 TYR A O 1
ATOM 603 N N . PRO A 1 83 ? 8.067 -15.666 -15.862 1.00 57.53 83 PRO A N 1
ATOM 604 C CA . PRO A 1 83 ? 8.038 -16.710 -16.856 1.00 57.53 83 PRO A CA 1
ATOM 605 C C . PRO A 1 83 ? 6.626 -16.643 -17.435 1.00 57.53 83 PRO A C 1
ATOM 607 O O . PRO A 1 83 ? 5.691 -17.255 -16.923 1.00 57.53 83 PRO A O 1
ATOM 610 N N . VAL A 1 84 ? 6.439 -15.850 -18.492 1.00 59.91 84 VAL A N 1
ATOM 611 C CA . VAL A 1 84 ? 5.426 -16.193 -19.479 1.00 59.91 84 VAL A CA 1
ATOM 612 C C . VAL A 1 84 ? 5.879 -17.552 -19.971 1.00 59.91 84 VAL A C 1
ATOM 614 O O . VAL A 1 84 ? 6.842 -17.682 -20.720 1.00 59.91 84 VAL A O 1
ATOM 617 N N . HIS A 1 85 ? 5.301 -18.572 -19.343 1.00 51.62 85 HIS A N 1
ATOM 618 C CA . HIS A 1 85 ? 5.520 -19.962 -19.658 1.00 51.62 85 HIS A CA 1
ATOM 619 C C . HIS A 1 85 ? 5.459 -20.051 -21.180 1.00 51.62 85 HIS A C 1
ATOM 621 O O . HIS A 1 85 ? 4.466 -19.633 -21.781 1.00 51.62 85 HIS A O 1
ATOM 627 N N . GLY A 1 86 ? 6.565 -20.475 -21.788 1.00 53.41 86 GLY A N 1
ATOM 628 C CA . GLY A 1 86 ? 6.633 -20.745 -23.211 1.00 53.41 86 GLY A CA 1
ATOM 629 C C . GLY A 1 86 ? 5.657 -21.865 -23.526 1.00 53.41 86 GLY A C 1
ATOM 630 O O . GLY A 1 86 ? 6.012 -23.033 -23.444 1.00 53.41 86 GLY A O 1
ATOM 631 N N . ILE A 1 87 ? 4.416 -21.501 -23.829 1.00 56.56 87 ILE A N 1
ATOM 632 C CA . ILE A 1 87 ? 3.438 -22.402 -24.418 1.00 56.56 87 ILE A CA 1
ATOM 633 C C . ILE A 1 87 ? 3.553 -22.188 -25.927 1.00 56.56 87 ILE A C 1
ATOM 635 O O . ILE A 1 87 ? 2.776 -21.437 -26.516 1.00 56.56 87 ILE A O 1
ATOM 639 N N . LEU A 1 88 ? 4.581 -22.791 -26.523 1.00 55.62 88 LEU A N 1
ATOM 640 C CA . LEU A 1 88 ? 4.587 -23.182 -27.929 1.00 55.62 88 LEU A CA 1
ATOM 641 C C . LEU A 1 88 ? 5.216 -24.570 -28.044 1.00 55.62 88 LEU A C 1
ATOM 643 O O . LEU A 1 88 ? 6.298 -24.758 -27.443 1.00 55.62 88 LEU A O 1
#